Protein AF-A0A0N8NYP1-F1 (afdb_monomer_lite)

Structure (mmCIF, N/CA/C/O backbone):
data_AF-A0A0N8NYP1-F1
#
_entry.id   AF-A0A0N8NYP1-F1
#
loop_
_atom_site.group_PDB
_atom_site.id
_atom_site.type_symbol
_atom_site.label_atom_id
_atom_site.label_alt_id
_atom_site.label_comp_id
_atom_site.label_asym_id
_atom_site.label_entity_id
_atom_site.label_seq_id
_atom_site.pdbx_PDB_ins_code
_atom_site.Cartn_x
_atom_site.Cartn_y
_atom_site.Cartn_z
_atom_site.occupancy
_atom_site.B_iso_or_equiv
_atom_site.auth_seq_id
_atom_site.auth_comp_id
_atom_site.auth_asym_id
_atom_site.auth_atom_id
_atom_site.pdbx_PDB_model_num
ATOM 1 N N . MET A 1 1 ? 12.776 10.655 10.730 1.00 63.72 1 MET A N 1
ATOM 2 C CA . MET A 1 1 ? 13.078 9.914 9.491 1.00 63.72 1 MET A CA 1
ATOM 3 C C . MET A 1 1 ? 11.745 9.732 8.800 1.00 63.72 1 MET A C 1
ATOM 5 O O . MET A 1 1 ? 10.806 9.381 9.501 1.00 63.72 1 MET A O 1
ATOM 9 N N . GLY A 1 2 ? 11.618 10.129 7.534 1.00 89.75 2 GLY A N 1
ATOM 10 C CA . GLY A 1 2 ? 10.332 10.064 6.833 1.00 89.75 2 GLY A CA 1
ATOM 11 C C . GLY A 1 2 ? 10.006 8.634 6.412 1.00 89.75 2 GLY A C 1
ATOM 12 O O . GLY A 1 2 ? 10.911 7.814 6.256 1.00 89.75 2 GLY A O 1
ATOM 13 N N . TRP A 1 3 ? 8.728 8.344 6.183 1.00 93.50 3 TRP A N 1
ATOM 14 C CA . TRP A 1 3 ? 8.261 7.000 5.809 1.00 93.50 3 TRP A CA 1
ATOM 15 C C . TRP A 1 3 ? 8.932 6.438 4.539 1.00 93.50 3 TRP A C 1
ATOM 17 O O . TRP A 1 3 ? 9.150 5.232 4.432 1.00 93.50 3 TRP A O 1
ATOM 27 N N . LYS A 1 4 ? 9.313 7.309 3.589 1.00 95.38 4 LYS A N 1
ATOM 28 C CA . LYS A 1 4 ? 10.042 6.919 2.366 1.00 95.38 4 LYS A CA 1
ATOM 29 C C . LYS A 1 4 ? 11.440 6.392 2.672 1.00 95.38 4 LYS A C 1
ATOM 31 O O . LYS A 1 4 ? 11.877 5.444 2.031 1.00 95.38 4 LYS A O 1
ATOM 36 N N . GLU A 1 5 ? 12.155 7.008 3.613 1.00 94.69 5 GLU A N 1
ATOM 37 C CA . GLU A 1 5 ? 13.477 6.536 4.035 1.00 94.69 5 GLU A CA 1
ATOM 38 C C . GLU A 1 5 ? 13.373 5.190 4.756 1.00 94.69 5 GLU A C 1
ATOM 40 O O . GLU A 1 5 ? 14.130 4.285 4.421 1.00 94.69 5 GLU A O 1
ATOM 45 N N . THR A 1 6 ? 12.382 5.013 5.635 1.00 94.19 6 THR A N 1
ATOM 46 C CA . THR A 1 6 ? 12.134 3.724 6.304 1.00 94.19 6 THR A CA 1
ATOM 47 C C . THR A 1 6 ? 11.890 2.600 5.293 1.00 94.19 6 THR A C 1
ATOM 49 O O . THR A 1 6 ? 12.576 1.583 5.333 1.00 94.19 6 THR A O 1
ATOM 52 N N . LEU A 1 7 ? 11.009 2.808 4.305 1.00 93.88 7 LEU A N 1
ATOM 53 C CA . LEU A 1 7 ? 10.767 1.802 3.262 1.00 93.88 7 LEU A CA 1
ATOM 54 C C . LEU A 1 7 ? 12.003 1.511 2.395 1.00 93.88 7 LEU A C 1
ATOM 56 O O . LEU A 1 7 ? 12.180 0.375 1.962 1.00 93.88 7 LEU A O 1
ATOM 60 N N . LYS A 1 8 ? 12.869 2.501 2.143 1.00 93.88 8 LYS A N 1
ATOM 61 C CA . LYS A 1 8 ? 14.124 2.287 1.397 1.00 93.88 8 LYS A CA 1
ATOM 62 C C . LYS A 1 8 ? 15.122 1.420 2.154 1.00 93.88 8 LYS A C 1
ATOM 64 O O . LYS A 1 8 ? 15.847 0.661 1.516 1.00 93.88 8 LYS A O 1
ATOM 69 N N . GLU A 1 9 ? 15.208 1.585 3.469 1.00 92.62 9 GLU A N 1
ATOM 70 C CA . GLU A 1 9 ? 16.186 0.882 4.302 1.00 92.62 9 GLU A CA 1
ATOM 71 C C . GLU A 1 9 ? 15.701 -0.512 4.702 1.00 92.62 9 GLU A C 1
ATOM 73 O O . GLU A 1 9 ? 16.484 -1.462 4.683 1.00 92.62 9 GLU A O 1
ATOM 78 N N . GLU A 1 10 ? 14.417 -0.638 5.030 1.00 93.06 10 GLU A N 1
ATOM 79 C CA . GLU A 1 10 ? 13.874 -1.837 5.672 1.00 93.06 10 GLU A CA 1
ATOM 80 C C . GLU A 1 10 ? 12.969 -2.660 4.747 1.00 93.06 10 GLU A C 1
ATOM 82 O O . GLU A 1 10 ? 12.765 -3.847 4.993 1.00 93.06 10 GLU A O 1
ATOM 87 N N . GLY A 1 11 ? 12.397 -2.053 3.699 1.00 94.00 11 GLY A N 1
ATOM 88 C CA . GLY A 1 11 ? 11.329 -2.664 2.894 1.00 94.00 11 GLY A CA 1
ATOM 89 C C . GLY A 1 11 ? 10.016 -2.873 3.660 1.00 94.00 11 GLY A C 1
ATOM 90 O O . GLY A 1 11 ? 9.052 -3.398 3.108 1.00 94.00 11 GLY A O 1
ATOM 91 N N . LEU A 1 12 ? 9.969 -2.433 4.918 1.00 96.25 12 LEU A N 1
ATOM 92 C CA . LEU A 1 12 ? 8.844 -2.543 5.830 1.00 96.25 12 LEU A CA 1
ATOM 93 C C . LEU A 1 12 ? 8.458 -1.157 6.342 1.00 96.25 12 LEU A C 1
ATOM 95 O O . LEU A 1 12 ? 9.299 -0.270 6.482 1.00 96.25 12 LEU A O 1
ATOM 99 N N . LEU A 1 13 ? 7.173 -0.968 6.610 1.00 97.12 13 LEU A N 1
ATOM 100 C CA . LEU A 1 13 ? 6.640 0.240 7.220 1.00 97.12 13 LEU A CA 1
ATOM 101 C C . LEU A 1 13 ? 5.516 -0.126 8.179 1.00 97.12 13 LEU A C 1
ATOM 103 O O . LEU A 1 13 ? 4.456 -0.589 7.763 1.00 97.12 13 LEU A O 1
ATOM 107 N N . GLU A 1 14 ? 5.742 0.121 9.462 1.00 96.69 14 GLU A N 1
ATOM 108 C CA . GLU A 1 14 ? 4.698 0.043 10.479 1.00 96.69 14 GLU A CA 1
ATOM 109 C C . GLU A 1 14 ? 3.953 1.382 10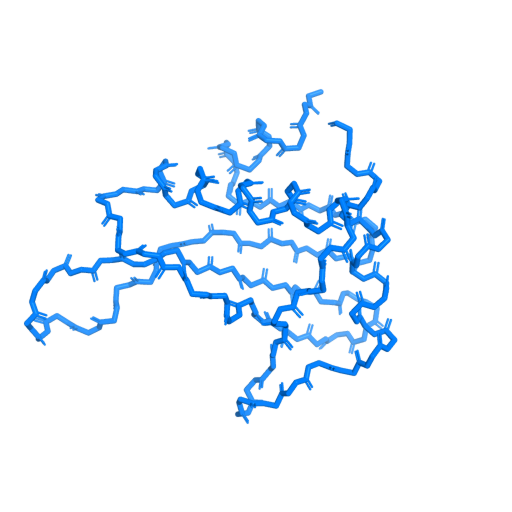.544 1.00 96.69 14 GLU A C 1
ATOM 111 O O . GLU A 1 14 ? 4.564 2.443 10.699 1.00 96.69 14 GLU A O 1
ATOM 116 N N . VAL A 1 15 ? 2.628 1.351 10.405 1.00 96.19 15 VAL A N 1
ATOM 117 C CA . VAL A 1 15 ? 1.776 2.543 10.464 1.00 96.19 15 VAL A CA 1
ATOM 118 C C . VAL A 1 15 ? 0.411 2.208 11.063 1.00 96.19 15 VAL A C 1
ATOM 120 O O . VAL A 1 15 ? -0.372 1.443 10.505 1.00 96.19 15 VAL A O 1
ATOM 123 N N . GLU A 1 16 ? 0.109 2.824 12.208 1.00 95.56 16 GLU A N 1
ATOM 124 C CA . GLU A 1 16 ? -1.088 2.529 13.007 1.00 95.56 16 GLU A CA 1
ATOM 125 C C . GLU A 1 16 ? -1.264 1.009 13.248 1.00 95.56 16 GLU A C 1
ATOM 127 O O . GLU A 1 16 ? -0.376 0.370 13.805 1.00 95.56 16 GLU A O 1
ATOM 132 N N . ASP A 1 17 ? -2.397 0.431 12.836 1.00 96.50 17 ASP A N 1
ATOM 133 C CA . ASP A 1 17 ? -2.721 -0.995 12.982 1.00 96.50 17 ASP A CA 1
ATOM 134 C C . ASP A 1 17 ? -2.193 -1.855 11.809 1.00 96.50 17 ASP A C 1
ATOM 136 O O . ASP A 1 17 ? -2.631 -2.996 11.637 1.00 96.50 17 ASP A O 1
ATOM 140 N N . PHE A 1 18 ? -1.307 -1.315 10.965 1.00 98.12 18 PHE A N 1
ATOM 141 C CA . PHE A 1 18 ? -0.819 -1.985 9.762 1.00 98.12 18 PHE A CA 1
ATOM 142 C C . PHE A 1 18 ? 0.698 -2.139 9.743 1.00 98.12 18 PHE A C 1
ATOM 144 O O . PHE A 1 18 ? 1.441 -1.237 10.126 1.00 98.12 18 PHE A O 1
ATOM 151 N N . VAL A 1 19 ? 1.149 -3.261 9.187 1.00 98.25 19 VAL A N 1
ATOM 152 C CA . VAL A 1 19 ? 2.510 -3.406 8.661 1.00 98.25 19 VAL A CA 1
ATOM 153 C C . VAL A 1 19 ? 2.406 -3.514 7.150 1.00 98.25 19 VAL A C 1
ATOM 155 O O . VAL A 1 19 ? 1.593 -4.275 6.628 1.00 98.25 19 VAL A O 1
ATOM 158 N N . ILE A 1 20 ? 3.205 -2.733 6.444 1.00 98.12 20 ILE A N 1
ATOM 159 C CA . ILE A 1 20 ? 3.274 -2.716 4.989 1.00 98.12 20 ILE A CA 1
ATOM 160 C C . ILE A 1 20 ? 4.633 -3.274 4.603 1.00 98.12 20 ILE A C 1
ATOM 162 O O . ILE A 1 20 ? 5.654 -2.769 5.056 1.00 98.12 20 ILE A O 1
ATOM 166 N N . GLU A 1 21 ? 4.643 -4.286 3.752 1.00 97.88 21 GLU A N 1
ATOM 167 C CA . GLU A 1 21 ? 5.856 -4.857 3.180 1.00 97.88 21 GLU A CA 1
ATOM 168 C C . GLU A 1 21 ? 5.880 -4.585 1.687 1.00 97.88 21 GLU A C 1
ATOM 170 O O . GLU A 1 21 ? 4.914 -4.879 0.980 1.00 97.88 21 GLU A O 1
ATOM 175 N N . VAL A 1 22 ? 6.994 -4.037 1.214 1.00 96.69 22 VAL A N 1
ATOM 176 C CA . VAL A 1 22 ? 7.273 -3.881 -0.208 1.00 96.69 22 VAL A CA 1
ATOM 177 C C . VAL A 1 22 ? 8.348 -4.882 -0.585 1.00 96.69 22 VAL A C 1
ATOM 179 O O . VAL A 1 22 ? 9.434 -4.904 -0.007 1.00 96.69 22 VAL A O 1
ATOM 182 N N . SER A 1 23 ? 8.054 -5.689 -1.590 1.00 93.12 23 SER A N 1
ATOM 183 C CA . SER A 1 23 ? 8.979 -6.653 -2.162 1.00 93.12 23 SER A CA 1
ATOM 184 C C . SER A 1 23 ? 8.891 -6.621 -3.686 1.00 93.12 23 SER A C 1
ATOM 186 O O . SER A 1 23 ? 8.220 -5.776 -4.286 1.00 93.12 23 SER A O 1
ATOM 188 N N . ILE A 1 24 ? 9.646 -7.507 -4.321 1.00 89.81 24 ILE A N 1
ATOM 189 C CA . ILE A 1 24 ? 9.618 -7.699 -5.760 1.00 89.81 24 ILE A CA 1
ATOM 190 C C . ILE A 1 24 ? 9.084 -9.102 -6.004 1.00 89.81 24 ILE A C 1
ATOM 192 O O . ILE A 1 24 ? 9.684 -10.065 -5.521 1.00 89.81 24 ILE A O 1
ATOM 196 N N . ASP A 1 25 ? 8.001 -9.217 -6.764 1.00 79.56 25 ASP A N 1
ATOM 197 C CA . ASP A 1 25 ? 7.553 -10.510 -7.261 1.00 79.56 25 ASP A CA 1
ATOM 198 C C . ASP A 1 25 ? 8.239 -10.801 -8.596 1.00 79.56 25 ASP A C 1
ATOM 200 O O . ASP A 1 25 ? 8.217 -9.997 -9.534 1.00 79.56 25 ASP A O 1
ATOM 204 N N . SER A 1 26 ? 8.871 -11.965 -8.666 1.00 61.59 26 SER A N 1
ATOM 205 C CA . SER A 1 26 ? 9.286 -12.576 -9.917 1.00 61.59 26 SER A CA 1
ATOM 206 C C . SER A 1 26 ? 8.257 -13.654 -10.229 1.00 61.59 26 SER A C 1
ATOM 208 O O . SER A 1 26 ? 8.432 -14.810 -9.823 1.00 61.59 26 SER A O 1
ATOM 210 N N . GLU A 1 27 ? 7.171 -13.299 -10.920 1.00 54.41 27 GLU A N 1
ATOM 211 C CA . GLU A 1 27 ? 6.278 -14.326 -11.445 1.00 54.41 27 GLU A CA 1
ATOM 212 C C . GLU A 1 27 ? 7.120 -15.238 -12.348 1.00 54.41 27 GLU A C 1
ATOM 214 O O . GLU A 1 27 ? 7.612 -14.807 -13.381 1.00 54.41 27 GLU A O 1
ATOM 219 N N . CYS A 1 28 ? 7.342 -16.470 -11.875 1.00 45.69 28 CYS A N 1
ATOM 220 C CA . CYS A 1 28 ? 7.812 -17.680 -12.555 1.00 45.69 28 CYS A CA 1
ATOM 221 C C . CYS A 1 28 ? 8.748 -17.484 -13.784 1.00 45.69 28 CYS A C 1
ATOM 223 O O . CYS A 1 28 ? 8.303 -16.939 -14.786 1.00 45.69 28 CYS A O 1
ATOM 225 N N . PRO A 1 29 ? 9.977 -18.053 -13.812 1.00 45.56 29 PRO A N 1
ATOM 226 C CA . PRO A 1 29 ? 11.068 -17.785 -14.785 1.00 45.56 29 PRO A CA 1
ATOM 227 C C . PRO A 1 29 ? 10.824 -18.188 -16.263 1.00 45.56 29 PRO A C 1
ATOM 229 O O . PRO A 1 29 ? 11.749 -18.508 -17.010 1.00 45.56 29 PRO A O 1
ATOM 232 N N . CYS A 1 30 ? 9.583 -18.204 -16.727 1.00 51.91 30 CYS A N 1
ATOM 233 C CA . CYS A 1 30 ? 9.174 -18.645 -18.044 1.00 51.91 30 CYS A CA 1
ATOM 234 C C . CYS A 1 30 ? 8.620 -17.458 -18.840 1.00 51.91 30 CYS A C 1
ATOM 236 O O . CYS A 1 30 ? 7.412 -17.244 -18.868 1.00 51.91 30 CYS A O 1
ATOM 238 N N . LYS A 1 31 ? 9.539 -16.814 -19.574 1.00 47.78 31 LYS A N 1
ATOM 239 C CA . LYS A 1 31 ? 9.378 -15.705 -20.533 1.00 47.78 31 LYS A CA 1
ATOM 240 C C . LYS A 1 31 ? 9.364 -14.317 -19.890 1.00 47.78 31 LYS A C 1
ATOM 242 O O . LYS A 1 31 ? 8.341 -13.855 -19.420 1.00 47.78 31 LYS A O 1
ATOM 247 N N . ASP A 1 32 ? 10.524 -13.669 -19.983 1.00 57.22 32 ASP A N 1
ATOM 248 C CA . ASP A 1 32 ? 10.740 -12.213 -20.004 1.00 57.22 32 ASP A CA 1
ATOM 249 C C . ASP A 1 32 ? 11.431 -11.570 -18.789 1.00 57.22 32 ASP A C 1
ATOM 251 O O . ASP A 1 32 ? 11.640 -10.363 -18.828 1.00 57.22 32 ASP A O 1
ATOM 255 N N . ASP A 1 33 ? 11.883 -12.332 -17.779 1.00 67.06 33 ASP A N 1
ATOM 256 C CA . ASP A 1 33 ? 12.653 -11.820 -16.614 1.00 67.06 33 ASP A CA 1
ATOM 257 C C . ASP A 1 33 ? 12.027 -10.565 -15.960 1.00 67.06 33 ASP A C 1
ATOM 259 O O . ASP A 1 33 ? 12.708 -9.768 -15.312 1.00 67.06 33 ASP A O 1
ATOM 263 N N . GLN A 1 34 ? 10.721 -10.363 -16.158 1.00 77.62 34 GLN A N 1
ATOM 264 C CA . GLN A 1 34 ? 10.020 -9.185 -15.683 1.00 77.62 34 GLN A CA 1
ATOM 265 C C . GLN A 1 34 ? 9.718 -9.364 -14.211 1.00 77.62 34 GLN A C 1
ATOM 267 O O . GLN A 1 34 ? 9.163 -10.376 -13.785 1.00 77.62 34 GLN A O 1
ATOM 272 N N . ILE A 1 35 ? 10.081 -8.349 -13.446 1.00 87.38 35 ILE A N 1
ATOM 273 C CA . ILE A 1 35 ? 9.788 -8.282 -12.031 1.00 87.38 35 ILE A CA 1
ATOM 274 C C . ILE A 1 35 ? 8.824 -7.134 -11.773 1.00 87.38 35 ILE A C 1
ATOM 276 O O . ILE A 1 35 ? 8.883 -6.099 -12.442 1.00 87.38 35 ILE A O 1
ATOM 280 N N . TYR A 1 36 ? 7.937 -7.320 -10.805 1.00 92.12 36 TYR A N 1
ATOM 281 C CA . TYR A 1 36 ? 6.899 -6.353 -10.473 1.00 92.12 36 TYR A CA 1
ATOM 282 C C . TYR A 1 36 ? 6.992 -5.963 -8.996 1.00 92.12 36 TYR A C 1
ATOM 284 O O . TYR A 1 36 ? 7.386 -6.785 -8.165 1.00 92.12 36 TYR A O 1
ATOM 292 N N . PRO A 1 37 ? 6.627 -4.722 -8.639 1.00 94.75 37 PRO A N 1
ATOM 293 C CA . PRO A 1 37 ? 6.384 -4.357 -7.252 1.00 94.75 37 PRO A CA 1
ATOM 294 C C . PRO A 1 37 ? 5.301 -5.256 -6.651 1.00 94.75 37 PRO A C 1
ATOM 296 O O . PRO A 1 37 ? 4.241 -5.447 -7.246 1.00 94.75 37 PRO A O 1
ATOM 299 N N . ALA A 1 38 ? 5.549 -5.761 -5.450 1.00 94.69 38 ALA A N 1
ATOM 300 C CA . ALA A 1 38 ? 4.554 -6.445 -4.642 1.00 94.69 38 ALA A CA 1
ATOM 301 C C . ALA A 1 38 ? 4.407 -5.712 -3.312 1.00 94.69 38 ALA A C 1
ATOM 303 O O . ALA A 1 38 ? 5.399 -5.379 -2.665 1.00 94.69 38 ALA A O 1
ATOM 304 N N . VAL A 1 39 ? 3.163 -5.450 -2.908 1.00 97.38 39 VAL A N 1
ATOM 305 C CA . VAL A 1 39 ? 2.867 -4.795 -1.631 1.00 97.38 39 VAL A CA 1
ATOM 306 C C . VAL A 1 39 ? 1.923 -5.667 -0.829 1.00 97.38 39 VAL A C 1
ATOM 308 O O . VAL A 1 39 ? 0.765 -5.841 -1.217 1.00 97.38 39 VAL A O 1
ATOM 311 N N . LEU A 1 40 ? 2.412 -6.186 0.294 1.00 97.50 40 LEU A N 1
ATOM 312 C CA . LEU A 1 40 ? 1.602 -6.873 1.293 1.00 97.50 40 LEU A CA 1
ATOM 313 C C . LEU A 1 40 ? 1.233 -5.902 2.409 1.00 97.50 40 LEU A C 1
ATOM 315 O O . LEU A 1 40 ? 2.027 -5.053 2.812 1.00 97.50 40 LEU A O 1
ATOM 319 N N . VAL A 1 41 ? 0.011 -6.035 2.911 1.00 98.19 41 VAL A N 1
ATOM 320 C CA . VAL A 1 41 ? -0.504 -5.237 4.020 1.00 98.19 41 VAL A CA 1
ATOM 321 C C . VAL A 1 41 ? -1.062 -6.176 5.077 1.00 98.19 41 VAL A C 1
ATOM 323 O O . VAL A 1 41 ? -2.082 -6.837 4.875 1.00 98.19 41 VAL A O 1
ATOM 326 N N . TYR A 1 42 ? -0.385 -6.222 6.214 1.00 98.19 42 TYR A N 1
ATOM 327 C CA . TYR A 1 42 ? -0.764 -6.998 7.383 1.00 98.19 42 TYR A CA 1
ATOM 328 C C . TYR A 1 42 ? -1.656 -6.132 8.280 1.00 98.19 42 TYR A C 1
ATOM 330 O O . TYR A 1 42 ? -1.197 -5.130 8.825 1.00 98.19 42 TYR A O 1
ATOM 338 N N . ASP A 1 43 ? -2.931 -6.496 8.422 1.00 98.00 43 ASP A N 1
ATOM 339 C CA . ASP A 1 43 ? -3.887 -5.840 9.323 1.00 98.00 43 ASP A CA 1
ATOM 340 C C . ASP A 1 43 ? -3.785 -6.474 10.710 1.00 98.00 43 ASP A C 1
ATOM 342 O O . ASP A 1 43 ? -4.412 -7.500 10.988 1.00 98.00 43 ASP A O 1
ATOM 346 N N . LEU A 1 44 ? -2.987 -5.861 11.586 1.00 97.31 44 LEU A N 1
ATOM 347 C CA . LEU A 1 44 ? -2.688 -6.383 12.922 1.00 97.31 44 LEU A CA 1
ATOM 348 C C . LEU A 1 44 ? -3.938 -6.482 13.800 1.00 97.31 44 LEU A C 1
ATOM 350 O O . LEU A 1 44 ? -4.008 -7.321 14.694 1.00 97.31 44 LEU A O 1
ATOM 354 N N . LYS A 1 45 ? -4.940 -5.638 13.540 1.00 96.25 45 LYS A N 1
ATOM 355 C CA . LYS A 1 45 ? -6.187 -5.615 14.306 1.00 96.25 45 LYS A CA 1
ATOM 356 C C . LYS A 1 45 ? -7.068 -6.830 14.031 1.00 96.25 45 LYS A C 1
ATOM 358 O O . LYS A 1 45 ? -7.708 -7.333 14.951 1.00 96.25 45 LYS A O 1
ATOM 363 N N . ASN A 1 46 ? -7.152 -7.244 12.769 1.00 95.81 46 ASN A N 1
ATOM 364 C CA . ASN A 1 46 ? -8.015 -8.347 12.342 1.00 95.81 46 ASN A CA 1
ATOM 365 C C . ASN A 1 46 ? -7.244 -9.649 12.089 1.00 95.81 46 ASN A C 1
ATOM 367 O O . ASN A 1 46 ? -7.874 -10.648 11.760 1.00 95.81 46 ASN A O 1
ATOM 371 N N . GLU A 1 47 ? -5.914 -9.630 12.226 1.00 95.94 47 GLU A N 1
ATOM 372 C CA . GLU A 1 47 ? -5.022 -10.761 11.939 1.00 95.94 47 GLU A CA 1
ATOM 373 C C . GLU A 1 47 ? -5.189 -11.293 10.500 1.00 95.94 47 GLU A C 1
ATOM 375 O O . GLU A 1 47 ? -5.134 -12.494 10.238 1.00 95.94 47 GLU A O 1
ATOM 380 N N . GLU A 1 48 ? -5.399 -10.382 9.546 1.00 96.44 48 GLU A N 1
ATOM 381 C CA . GLU A 1 48 ? -5.626 -10.691 8.129 1.00 96.44 48 GLU A CA 1
ATOM 382 C C . GLU A 1 48 ? -4.519 -10.094 7.253 1.00 96.44 48 GLU A C 1
ATOM 384 O O . GLU A 1 48 ? -3.920 -9.068 7.582 1.00 96.44 48 GLU A O 1
ATOM 389 N N . VAL A 1 49 ? -4.269 -10.728 6.104 1.00 97.38 49 VAL A N 1
ATOM 390 C CA . VAL A 1 49 ? -3.262 -10.281 5.134 1.00 97.38 49 VAL A CA 1
ATOM 391 C C . VAL A 1 49 ? -3.938 -9.885 3.831 1.00 97.38 49 VAL A C 1
ATOM 393 O O . VAL A 1 49 ? -4.708 -10.651 3.239 1.00 97.38 49 VAL A O 1
ATOM 396 N N . TYR A 1 50 ? -3.603 -8.688 3.373 1.00 98.00 50 TYR A N 1
ATOM 397 C CA . TYR A 1 50 ? -4.042 -8.112 2.116 1.00 98.00 50 TYR A CA 1
ATOM 398 C C . TYR A 1 50 ? -2.842 -7.836 1.211 1.00 98.00 50 TYR A C 1
ATOM 400 O O . TYR A 1 50 ? -1.690 -7.888 1.635 1.00 98.00 50 TYR A O 1
ATOM 408 N N . TYR A 1 51 ? -3.121 -7.523 -0.045 1.00 97.12 51 TYR A N 1
ATOM 409 C CA . TYR A 1 51 ? -2.148 -7.033 -1.005 1.00 97.12 51 TYR A CA 1
ATOM 410 C C . TYR A 1 51 ? -2.754 -5.900 -1.836 1.00 97.12 51 TYR A C 1
ATOM 412 O O . TYR A 1 51 ? -3.981 -5.816 -1.977 1.00 97.12 51 TYR A O 1
ATOM 420 N N . LEU A 1 52 ? -1.904 -5.024 -2.369 1.00 97.12 52 LEU A N 1
ATOM 421 C CA . LEU A 1 52 ? -2.325 -3.996 -3.321 1.00 97.12 52 LEU A CA 1
ATOM 422 C C . LEU A 1 52 ? -2.276 -4.568 -4.738 1.00 97.12 52 LEU A C 1
ATOM 424 O O . LEU A 1 52 ? -1.222 -4.982 -5.208 1.00 97.12 52 LEU A O 1
ATOM 428 N N . ASP A 1 53 ? -3.425 -4.592 -5.406 1.00 95.75 53 ASP A N 1
ATOM 429 C CA . ASP A 1 53 ? -3.602 -5.073 -6.782 1.00 95.75 53 ASP A CA 1
ATOM 430 C C . ASP A 1 53 ? -3.644 -3.894 -7.763 1.00 95.75 53 ASP A C 1
ATOM 432 O O . ASP A 1 53 ? -4.510 -3.819 -8.638 1.00 95.75 53 ASP A O 1
ATOM 436 N N . GLU A 1 54 ? -2.763 -2.917 -7.543 1.00 96.62 54 GLU A N 1
ATOM 437 C CA . GLU A 1 54 ? -2.635 -1.763 -8.425 1.00 96.62 54 GLU A CA 1
ATOM 438 C C . GLU A 1 54 ? -1.995 -2.164 -9.757 1.00 96.62 54 GLU A C 1
ATOM 440 O O . GLU A 1 54 ? -1.247 -3.144 -9.809 1.00 96.62 54 GLU A O 1
ATOM 445 N N . PRO A 1 55 ? -2.254 -1.419 -10.847 1.00 94.88 55 PRO A N 1
ATOM 446 C CA . PRO A 1 55 ? -1.611 -1.658 -12.133 1.00 94.88 55 PRO A CA 1
ATOM 447 C C . PRO A 1 55 ? -0.146 -1.197 -12.084 1.00 94.88 55 PRO A C 1
ATOM 449 O O . PRO A 1 55 ? 0.210 -0.162 -12.644 1.00 94.88 55 PRO A O 1
ATOM 452 N N . PHE A 1 56 ? 0.690 -1.938 -11.358 1.00 93.69 56 PHE A N 1
ATOM 453 C CA . PHE A 1 56 ? 2.128 -1.727 -11.325 1.00 93.69 56 PHE A CA 1
ATOM 454 C C . PHE A 1 56 ? 2.756 -2.107 -12.666 1.00 93.69 56 PHE A C 1
ATOM 456 O O . PHE A 1 56 ? 2.423 -3.133 -13.262 1.00 93.69 56 PHE A O 1
ATOM 463 N N . GLU A 1 57 ? 3.703 -1.291 -13.112 1.00 93.94 57 GLU A N 1
ATOM 464 C CA . GLU A 1 57 ? 4.487 -1.559 -14.313 1.00 93.94 57 G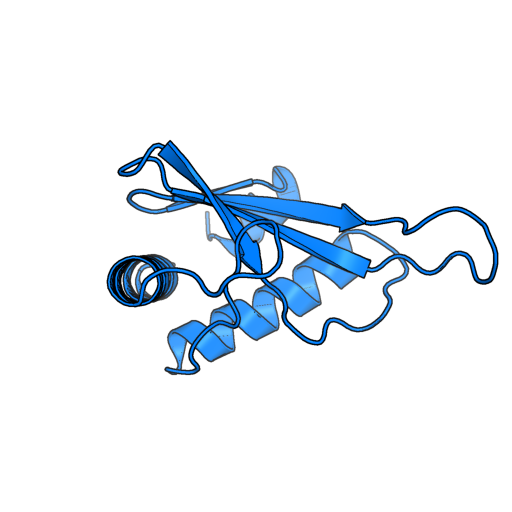LU A CA 1
ATOM 465 C C . GLU A 1 57 ? 5.718 -2.417 -13.970 1.00 93.94 57 GLU A C 1
ATOM 467 O O . GLU A 1 57 ? 6.213 -2.344 -12.836 1.00 93.94 57 GLU A O 1
ATOM 472 N N . PRO A 1 58 ? 6.261 -3.191 -14.929 1.00 92.19 58 PRO A N 1
ATOM 473 C CA . PRO A 1 58 ? 7.507 -3.923 -14.731 1.00 92.19 58 PRO A CA 1
ATOM 474 C C . PRO A 1 58 ? 8.649 -2.993 -14.305 1.00 92.19 58 PRO A C 1
ATOM 476 O O . PRO A 1 58 ? 8.794 -1.884 -14.825 1.00 92.19 58 PRO A O 1
ATOM 479 N N . VAL A 1 59 ? 9.498 -3.466 -13.397 1.00 91.12 59 VAL A N 1
ATOM 480 C CA . VAL A 1 59 ? 10.675 -2.744 -12.890 1.00 91.12 59 VAL A CA 1
ATOM 481 C C . VAL A 1 59 ? 11.952 -3.542 -13.121 1.00 91.12 59 VAL A C 1
ATOM 483 O O . VAL A 1 59 ? 11.912 -4.717 -13.470 1.00 91.12 59 VAL A O 1
ATOM 486 N N . SER A 1 60 ? 13.110 -2.908 -12.939 1.00 89.25 60 SER A N 1
ATOM 487 C CA . SER A 1 60 ? 14.421 -3.567 -13.066 1.00 89.25 60 SER A CA 1
ATOM 488 C C . SER A 1 60 ? 15.088 -3.849 -11.719 1.00 8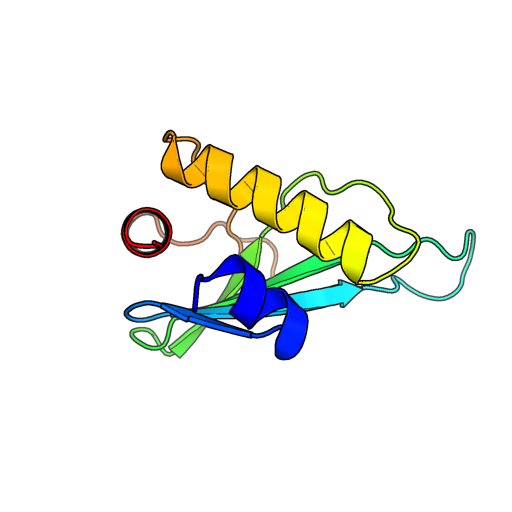9.25 60 SER A C 1
ATOM 490 O O . SER A 1 60 ? 16.085 -4.568 -11.658 1.00 89.25 60 SER A O 1
ATOM 492 N N . ASN A 1 61 ? 14.599 -3.248 -10.631 1.00 90.25 61 ASN A N 1
ATOM 493 C CA . ASN A 1 61 ? 15.184 -3.361 -9.295 1.00 90.25 61 ASN A CA 1
ATOM 494 C C . ASN A 1 61 ? 14.212 -2.884 -8.199 1.00 90.25 61 ASN A C 1
ATOM 496 O O . ASN A 1 61 ? 13.171 -2.292 -8.474 1.00 90.25 61 ASN A O 1
ATOM 500 N N . PHE A 1 62 ? 14.596 -3.099 -6.937 1.00 91.50 62 PHE A N 1
ATOM 501 C CA . PHE A 1 62 ? 13.792 -2.724 -5.768 1.00 91.50 62 PHE A CA 1
ATOM 502 C C . PHE A 1 62 ? 13.544 -1.219 -5.652 1.00 91.50 62 PHE A C 1
ATOM 504 O O . PHE A 1 62 ? 12.494 -0.790 -5.190 1.00 91.50 62 PHE A O 1
ATOM 511 N N . ARG A 1 63 ? 14.508 -0.398 -6.078 1.00 93.62 63 ARG A N 1
ATOM 512 C CA . ARG A 1 63 ? 14.389 1.057 -5.981 1.00 93.62 63 ARG A CA 1
ATOM 513 C C . ARG A 1 63 ? 13.283 1.583 -6.893 1.00 93.62 63 ARG A C 1
ATOM 515 O O . ARG A 1 63 ? 12.474 2.382 -6.445 1.00 93.62 63 ARG A O 1
ATOM 522 N N . GLU A 1 64 ? 13.222 1.099 -8.129 1.00 94.56 64 GLU A N 1
ATOM 523 C CA . GLU A 1 64 ? 12.125 1.415 -9.052 1.00 94.56 64 GLU A CA 1
ATOM 524 C C . GLU A 1 64 ? 10.776 0.904 -8.5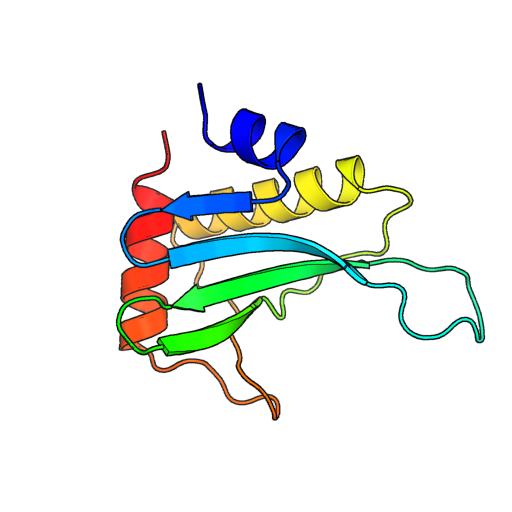27 1.00 94.56 64 GLU A C 1
ATOM 526 O O . GLU A 1 64 ? 9.759 1.574 -8.700 1.00 94.56 64 GLU A O 1
ATOM 531 N N . ALA A 1 65 ? 10.765 -0.243 -7.834 1.00 94.75 65 ALA A N 1
ATOM 532 C CA . ALA A 1 65 ? 9.556 -0.740 -7.182 1.00 94.75 65 ALA A CA 1
ATOM 533 C C . ALA A 1 65 ? 9.056 0.222 -6.097 1.00 94.75 65 ALA A C 1
ATOM 535 O O . ALA A 1 65 ? 7.879 0.584 -6.080 1.00 94.75 65 ALA A O 1
ATOM 536 N N . LEU A 1 66 ? 9.959 0.686 -5.231 1.00 96.19 66 LEU A N 1
ATOM 537 C CA . LEU A 1 66 ? 9.649 1.675 -4.202 1.00 96.19 66 LEU A CA 1
ATOM 538 C C . LEU A 1 66 ? 9.138 2.987 -4.797 1.00 96.19 66 LEU A C 1
ATOM 540 O O . LEU A 1 66 ? 8.171 3.533 -4.277 1.00 96.19 66 LEU A O 1
ATOM 544 N N . ASP A 1 67 ? 9.741 3.472 -5.884 1.00 96.69 67 ASP A N 1
ATOM 545 C CA . ASP A 1 67 ? 9.307 4.711 -6.533 1.00 96.69 67 ASP A CA 1
AT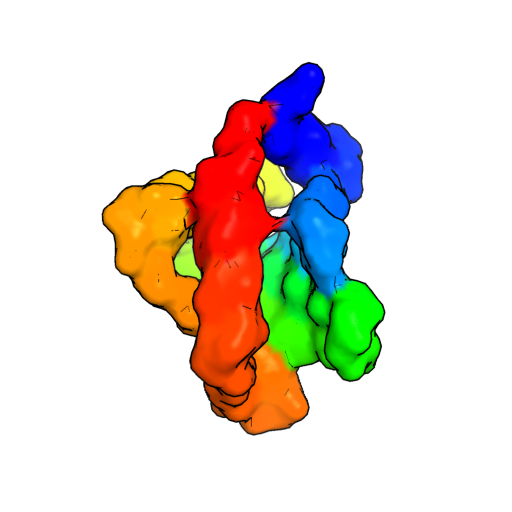OM 546 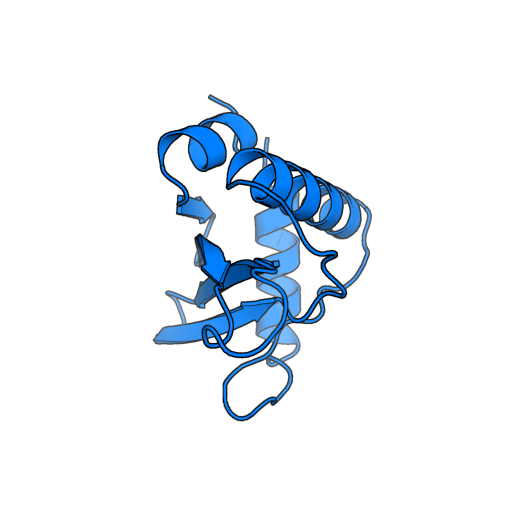C C . ASP A 1 67 ? 7.838 4.606 -7.000 1.00 96.69 67 ASP A C 1
ATOM 548 O O . ASP A 1 67 ? 7.040 5.495 -6.694 1.00 96.69 67 ASP A O 1
ATOM 552 N N . GLN A 1 68 ? 7.434 3.484 -7.615 1.00 97.44 68 GLN A N 1
ATOM 553 C CA . GLN A 1 68 ? 6.024 3.250 -7.970 1.00 97.44 68 GLN A CA 1
ATOM 554 C C . GLN A 1 68 ? 5.106 3.151 -6.742 1.00 97.44 68 GLN A C 1
ATOM 556 O O . GLN A 1 68 ? 4.015 3.726 -6.732 1.00 97.44 68 GLN A O 1
ATOM 561 N N . VAL A 1 69 ? 5.524 2.446 -5.686 1.00 97.25 69 VAL A N 1
ATOM 562 C CA . VAL A 1 69 ? 4.735 2.345 -4.444 1.00 97.25 69 VAL A CA 1
ATOM 563 C C . VAL A 1 69 ? 4.557 3.719 -3.797 1.00 97.25 69 VAL A C 1
ATOM 565 O O . VAL A 1 69 ? 3.467 4.047 -3.324 1.00 97.25 69 VAL A O 1
ATOM 568 N N . PHE A 1 70 ? 5.591 4.562 -3.825 1.00 97.56 70 PHE A N 1
ATOM 569 C CA . PHE A 1 70 ? 5.508 5.923 -3.311 1.00 97.56 70 PHE A CA 1
ATOM 570 C C . PHE A 1 70 ? 4.498 6.756 -4.093 1.00 97.56 70 PHE A C 1
ATOM 572 O O . PHE A 1 70 ? 3.711 7.469 -3.474 1.00 97.56 70 PHE A O 1
ATOM 579 N N . GLU A 1 71 ? 4.474 6.650 -5.422 1.00 97.75 71 GLU A N 1
ATOM 580 C CA . GLU A 1 71 ? 3.476 7.338 -6.246 1.00 97.75 71 GLU A CA 1
ATOM 581 C C . GLU A 1 71 ? 2.046 6.934 -5.875 1.00 97.75 71 GLU A C 1
ATOM 583 O O . GLU A 1 71 ? 1.187 7.805 -5.709 1.00 97.75 71 GLU A O 1
ATOM 588 N N . TRP A 1 72 ? 1.790 5.639 -5.679 1.00 98.06 72 TRP A N 1
ATOM 589 C CA . TRP A 1 72 ? 0.483 5.157 -5.231 1.00 98.06 72 TRP A CA 1
ATOM 590 C C . TRP A 1 72 ? 0.113 5.675 -3.845 1.00 98.06 72 TRP A C 1
ATOM 592 O O . TRP A 1 72 ? -1.009 6.138 -3.638 1.00 98.06 72 TRP A O 1
ATOM 602 N N . PHE A 1 73 ? 1.057 5.693 -2.906 1.00 97.69 73 PHE A N 1
ATOM 603 C CA . PHE A 1 73 ? 0.791 6.200 -1.560 1.00 97.69 73 PHE A CA 1
ATOM 604 C C . PHE A 1 73 ? 0.469 7.696 -1.584 1.00 97.69 73 PHE A C 1
ATOM 606 O O . PHE A 1 73 ? -0.464 8.126 -0.907 1.00 97.69 73 PHE A O 1
ATOM 613 N N . GLU A 1 74 ? 1.145 8.492 -2.416 1.00 97.62 74 GLU A N 1
ATOM 614 C CA . GLU A 1 74 ? 0.788 9.904 -2.605 1.00 97.62 74 GLU A CA 1
ATOM 615 C C . GLU A 1 74 ? -0.615 10.067 -3.218 1.00 97.62 74 GLU A C 1
ATOM 617 O O . GLU A 1 74 ? -1.377 10.944 -2.802 1.00 97.62 74 GLU A O 1
ATOM 622 N N . ARG A 1 75 ? -1.019 9.209 -4.163 1.00 97.81 75 ARG A N 1
ATOM 623 C CA . ARG A 1 75 ? -2.395 9.205 -4.699 1.00 97.81 75 ARG A CA 1
ATOM 624 C C . ARG A 1 75 ? -3.428 8.902 -3.612 1.00 97.81 75 ARG A C 1
ATOM 626 O O . ARG A 1 75 ? -4.432 9.612 -3.502 1.00 97.81 75 ARG A O 1
ATOM 633 N N . TYR A 1 76 ? -3.153 7.930 -2.744 1.00 97.56 76 TYR A N 1
ATOM 634 C CA . TYR A 1 76 ? -4.013 7.602 -1.602 1.00 97.56 76 TYR A CA 1
ATOM 635 C C . TYR A 1 76 ? -4.125 8.757 -0.603 1.00 97.56 76 TYR A C 1
ATOM 637 O O . TYR A 1 76 ? -5.225 9.085 -0.138 1.00 97.56 76 TYR A O 1
ATOM 645 N N . LYS A 1 77 ? -3.008 9.442 -0.317 1.00 95.38 77 LYS A N 1
ATOM 646 C CA . LYS A 1 77 ? -3.000 10.661 0.509 1.00 95.38 77 LYS A CA 1
ATOM 647 C C . LYS A 1 77 ? -3.906 11.745 -0.086 1.00 95.38 77 LYS A C 1
ATOM 649 O O . LYS A 1 77 ? -4.624 12.412 0.660 1.00 95.38 77 LYS A O 1
ATOM 654 N N . ASN A 1 78 ? -3.961 11.841 -1.415 1.00 95.44 78 ASN A N 1
ATOM 655 C CA . ASN A 1 78 ? -4.821 12.766 -2.161 1.00 95.44 78 ASN A CA 1
ATOM 656 C C . ASN A 1 78 ? -6.275 12.286 -2.361 1.00 95.44 78 ASN A C 1
ATOM 658 O O . ASN A 1 78 ? -7.083 13.013 -2.939 1.00 95.44 78 ASN A O 1
ATOM 662 N N . GLY A 1 79 ? -6.644 11.115 -1.833 1.00 91.81 79 GLY A N 1
ATOM 663 C CA . GLY A 1 79 ? -8.028 10.634 -1.786 1.00 91.81 79 GLY A CA 1
ATOM 664 C C . GLY A 1 79 ? -8.390 9.548 -2.798 1.00 91.81 79 GLY A C 1
ATOM 665 O O . GLY A 1 79 ? -9.553 9.143 -2.829 1.00 91.81 79 GLY A O 1
ATOM 666 N N . GLU A 1 80 ? -7.435 9.054 -3.587 1.00 97.19 80 GLU A N 1
ATOM 667 C CA . GLU A 1 80 ? -7.648 7.867 -4.419 1.00 97.19 80 GLU A CA 1
ATOM 668 C C . GLU A 1 80 ? -7.834 6.624 -3.536 1.00 97.19 80 GLU A C 1
ATOM 670 O O . GLU A 1 80 ? -7.166 6.477 -2.512 1.00 97.19 80 GLU A O 1
ATOM 675 N N . LYS A 1 81 ? -8.777 5.745 -3.891 1.00 96.12 81 LYS A N 1
ATOM 676 C CA . LYS A 1 81 ? -9.036 4.520 -3.123 1.00 96.12 81 LYS A CA 1
ATOM 677 C C . LYS A 1 81 ? -8.111 3.392 -3.599 1.00 96.12 81 LYS A C 1
ATOM 679 O O . LYS A 1 81 ? -8.056 3.173 -4.805 1.00 96.12 81 LYS A O 1
ATOM 684 N N . PRO A 1 82 ? -7.468 2.644 -2.687 1.00 97.25 82 PRO A N 1
ATOM 685 C CA . PRO A 1 82 ? -6.582 1.549 -3.053 1.00 97.25 82 PRO A CA 1
ATOM 686 C C . PRO A 1 82 ? -7.360 0.338 -3.576 1.00 97.25 82 PRO A C 1
ATOM 688 O O . PRO A 1 82 ? -8.419 -0.021 -3.047 1.00 97.25 82 PRO A O 1
ATOM 691 N N . LEU A 1 83 ? -6.780 -0.363 -4.545 1.00 97.00 83 LEU A N 1
ATOM 692 C CA . LEU A 1 83 ? -7.211 -1.683 -5.002 1.00 97.00 83 LEU A CA 1
ATOM 693 C C . LEU A 1 83 ? -6.700 -2.778 -4.056 1.00 97.00 83 LEU A C 1
ATOM 695 O O . LEU A 1 83 ? -5.934 -3.659 -4.434 1.00 97.00 83 LEU A O 1
ATOM 699 N N . MET A 1 84 ? -7.140 -2.737 -2.799 1.00 97.19 84 MET A N 1
ATOM 700 C CA . MET A 1 84 ? -6.719 -3.695 -1.776 1.00 97.19 84 MET A CA 1
ATOM 701 C C . MET A 1 84 ? -7.535 -4.996 -1.838 1.00 97.19 84 MET A C 1
ATOM 703 O O . MET A 1 84 ? -8.773 -4.983 -1.817 1.00 97.19 84 MET A O 1
ATOM 707 N N . LYS A 1 85 ? -6.848 -6.142 -1.891 1.00 97.06 85 LYS A N 1
ATOM 708 C CA . LYS A 1 85 ? -7.455 -7.476 -2.025 1.00 97.06 85 LYS A CA 1
ATOM 709 C C . LYS A 1 85 ? -6.847 -8.485 -1.056 1.00 97.06 85 LYS A C 1
ATOM 711 O O . LYS A 1 85 ? -5.768 -8.283 -0.523 1.00 97.06 85 LYS A O 1
ATOM 716 N N . ARG A 1 86 ? -7.543 -9.601 -0.845 1.00 93.88 86 ARG A N 1
ATOM 717 C CA . ARG A 1 86 ? -7.046 -10.799 -0.154 1.00 93.88 86 ARG A CA 1
ATOM 718 C C . ARG A 1 86 ? -7.292 -12.048 -0.986 1.00 93.88 86 ARG A C 1
ATOM 720 O O . ARG A 1 86 ? -8.211 -12.093 -1.809 1.00 93.88 86 ARG A O 1
ATOM 727 N N . SER A 1 87 ? -6.493 -13.084 -0.764 1.00 83.75 87 SER A N 1
ATOM 728 C CA . SER A 1 87 ? -6.637 -14.348 -1.488 1.00 83.75 87 SER A CA 1
ATOM 729 C C . SER A 1 87 ? -7.914 -15.113 -1.075 1.00 83.75 87 SER A C 1
ATOM 731 O O . SER A 1 87 ? -8.230 -15.163 0.114 1.00 83.75 87 SER A O 1
ATOM 733 N N . PRO A 1 88 ? -8.668 -15.728 -2.013 1.00 84.06 88 PRO A N 1
ATOM 734 C CA . PRO A 1 88 ? -8.512 -15.652 -3.467 1.00 84.06 88 PRO A CA 1
ATOM 735 C C . PRO A 1 88 ? -9.226 -14.417 -4.055 1.00 84.06 88 PRO A C 1
ATOM 737 O O . PRO A 1 88 ? -10.452 -14.404 -4.156 1.00 84.06 88 PRO A O 1
ATOM 740 N N . LYS A 1 89 ? -8.447 -13.401 -4.464 1.00 86.31 89 LYS A N 1
ATOM 741 C CA . LYS A 1 89 ? -8.837 -12.182 -5.214 1.00 86.31 89 LYS A CA 1
ATOM 742 C C . LYS A 1 89 ? -10.136 -11.483 -4.768 1.00 86.31 89 LYS A C 1
ATOM 744 O O . LYS A 1 89 ? -10.850 -10.913 -5.594 1.00 86.31 89 LYS A O 1
ATOM 749 N N . LYS A 1 90 ? -10.460 -11.508 -3.476 1.00 93.69 90 LYS A N 1
ATOM 750 C CA . LYS A 1 90 ? -11.606 -10.780 -2.912 1.00 93.69 90 LYS A CA 1
ATOM 751 C C . LYS A 1 90 ? -11.161 -9.387 -2.500 1.00 93.69 90 LYS A C 1
ATOM 753 O O . LYS A 1 90 ? -10.121 -9.264 -1.863 1.00 93.69 90 LYS A O 1
ATOM 758 N N . SER A 1 91 ? -11.956 -8.365 -2.804 1.00 96.25 91 SER A N 1
ATOM 759 C CA . SER A 1 91 ? -11.722 -7.024 -2.262 1.00 96.25 91 SER A CA 1
ATOM 760 C C . SER A 1 91 ? -11.684 -7.056 -0.736 1.00 96.25 91 SER A C 1
ATOM 762 O O . SER A 1 91 ? -12.424 -7.824 -0.105 1.00 96.25 91 SER A O 1
ATOM 764 N N . ALA A 1 92 ? -10.814 -6.234 -0.155 1.00 96.62 92 ALA A N 1
ATOM 765 C CA . ALA A 1 92 ? -10.818 -5.993 1.277 1.00 96.62 92 ALA A CA 1
ATOM 766 C C . ALA A 1 92 ? -12.171 -5.392 1.716 1.00 96.62 92 ALA A C 1
ATOM 768 O O . ALA A 1 92 ? -12.818 -4.697 0.926 1.00 96.62 92 ALA A O 1
ATOM 769 N N . PRO A 1 93 ? -12.631 -5.670 2.949 1.00 96.75 93 PRO A N 1
ATOM 770 C CA . PRO A 1 93 ? -13.779 -4.978 3.529 1.00 96.75 93 PRO A CA 1
ATOM 771 C C . PRO A 1 93 ? -13.599 -3.451 3.505 1.00 96.75 93 PRO A C 1
ATOM 773 O O . PRO A 1 93 ? -12.490 -2.956 3.704 1.00 96.75 93 PRO A O 1
ATOM 776 N N . GLU A 1 94 ? -14.681 -2.695 3.291 1.00 96.88 94 GLU A N 1
ATOM 777 C CA . GLU A 1 94 ? -14.608 -1.226 3.181 1.00 96.88 94 GLU A CA 1
ATOM 778 C C . GLU A 1 94 ? -14.032 -0.580 4.452 1.00 96.88 94 GLU A C 1
ATOM 780 O O . GLU A 1 94 ? -13.238 0.349 4.361 1.00 96.88 94 GLU A O 1
ATOM 785 N N . ASP A 1 95 ? -14.347 -1.113 5.637 1.00 97.19 95 ASP A N 1
ATOM 786 C CA . ASP A 1 95 ? -13.816 -0.608 6.908 1.00 97.19 95 ASP A CA 1
ATOM 787 C C . ASP A 1 95 ? -12.292 -0.790 7.031 1.00 97.19 95 ASP A C 1
ATOM 789 O O . ASP A 1 95 ? -11.611 0.023 7.660 1.00 97.19 95 ASP A O 1
ATOM 793 N N . VAL A 1 96 ? -11.734 -1.835 6.412 1.00 97.62 96 VAL A N 1
ATOM 794 C CA . VAL A 1 96 ? -10.283 -2.055 6.334 1.00 97.62 96 VAL A CA 1
ATOM 795 C C . VAL A 1 96 ? -9.660 -1.030 5.390 1.00 97.62 96 VAL A C 1
ATOM 797 O O . VAL A 1 96 ? -8.669 -0.401 5.755 1.00 97.62 96 VAL A O 1
ATOM 800 N N . ILE A 1 97 ? -10.272 -0.806 4.221 1.00 97.56 97 ILE A N 1
ATOM 801 C CA . ILE A 1 97 ? -9.813 0.183 3.232 1.00 97.56 97 ILE A CA 1
ATOM 802 C C . ILE A 1 97 ? -9.806 1.593 3.834 1.00 97.56 97 ILE A C 1
ATOM 804 O O . ILE A 1 97 ? -8.826 2.323 3.688 1.00 97.56 97 ILE A O 1
ATOM 808 N N . GLU A 1 98 ? -10.868 1.981 4.540 1.00 97.25 98 GLU A N 1
ATOM 809 C CA . GLU A 1 98 ? -10.972 3.293 5.185 1.00 97.25 98 GLU A CA 1
ATOM 810 C C . GLU A 1 98 ? -9.914 3.491 6.278 1.00 97.25 98 GLU A C 1
ATOM 812 O O . GLU A 1 98 ? -9.283 4.552 6.337 1.00 97.25 98 GLU A O 1
ATOM 817 N N . ARG A 1 99 ? -9.677 2.472 7.119 1.00 97.50 99 ARG A N 1
ATOM 818 C CA . ARG A 1 99 ? -8.603 2.509 8.126 1.00 97.50 99 ARG A CA 1
ATOM 819 C C . ARG A 1 99 ? -7.231 2.612 7.477 1.00 97.50 99 ARG A C 1
ATOM 821 O O . ARG A 1 99 ? -6.445 3.460 7.885 1.00 97.50 99 ARG A O 1
ATOM 828 N N . PHE A 1 100 ? -6.961 1.803 6.456 1.00 98.00 100 PHE A N 1
ATOM 829 C CA . PHE A 1 100 ? -5.692 1.842 5.735 1.00 98.00 100 PHE A CA 1
ATOM 830 C C . PHE A 1 100 ? -5.451 3.220 5.109 1.00 98.00 100 PHE A C 1
ATOM 832 O O . PHE A 1 100 ? -4.398 3.816 5.306 1.00 98.00 100 PHE A O 1
ATOM 839 N N . LEU A 1 101 ? -6.452 3.795 4.438 1.00 97.38 101 LEU A N 1
ATOM 840 C CA . LEU A 1 101 ? -6.364 5.148 3.881 1.00 97.38 101 LEU A CA 1
ATOM 841 C C . LEU A 1 101 ? -6.071 6.213 4.940 1.00 97.38 101 LEU A C 1
ATOM 843 O O . LEU A 1 101 ? -5.328 7.160 4.675 1.00 97.38 101 LEU A O 1
ATOM 847 N N . LYS A 1 102 ? -6.666 6.089 6.129 1.00 96.94 102 LYS A N 1
ATOM 848 C CA . LYS A 1 102 ? -6.391 6.992 7.249 1.00 96.94 102 LYS A CA 1
ATOM 849 C C . LYS A 1 102 ? -4.944 6.849 7.730 1.00 96.94 102 LYS A C 1
ATOM 851 O O . LYS A 1 102 ? -4.277 7.871 7.883 1.00 96.94 102 LYS A O 1
ATOM 856 N N . ALA A 1 103 ? -4.463 5.616 7.881 1.00 97.06 103 ALA A N 1
ATOM 857 C CA . ALA A 1 103 ? -3.082 5.324 8.249 1.00 97.06 103 ALA A CA 1
ATOM 858 C C . ALA A 1 103 ? -2.100 5.928 7.228 1.00 97.06 103 ALA A C 1
ATOM 860 O O . ALA A 1 103 ? -1.233 6.715 7.605 1.00 97.06 103 ALA A O 1
ATOM 861 N N . ILE A 1 104 ? -2.305 5.697 5.927 1.00 97.25 104 ILE A N 1
ATOM 862 C CA . ILE A 1 104 ? -1.475 6.282 4.858 1.00 97.25 104 ILE A CA 1
ATOM 863 C C . ILE A 1 104 ? -1.487 7.822 4.881 1.00 97.25 104 ILE A C 1
ATOM 865 O O . ILE A 1 104 ? -0.452 8.459 4.684 1.00 97.25 104 ILE A O 1
ATOM 869 N N . LYS A 1 105 ? -2.632 8.453 5.168 1.00 95.44 105 LYS A N 1
ATOM 870 C CA . LYS A 1 105 ? -2.736 9.920 5.294 1.00 95.44 105 LYS A CA 1
ATOM 871 C C . LYS A 1 105 ? -1.962 10.496 6.477 1.00 95.44 105 LYS A C 1
ATOM 873 O O . LYS A 1 105 ? -1.618 11.674 6.428 1.00 95.44 105 LYS A O 1
ATOM 878 N N . SER A 1 106 ? -1.692 9.693 7.505 1.00 95.06 106 SER A N 1
ATOM 879 C CA . SER A 1 106 ? -0.904 10.097 8.676 1.00 95.06 106 SER A CA 1
ATOM 880 C C . SER A 1 106 ? 0.612 10.049 8.456 1.00 95.06 106 SER A C 1
ATOM 882 O O . SER A 1 106 ? 1.354 10.536 9.302 1.00 95.06 106 SER A O 1
ATOM 884 N N . LEU A 1 107 ? 1.078 9.499 7.327 1.00 93.12 107 LEU A N 1
ATOM 885 C CA . LEU A 1 107 ? 2.503 9.409 7.010 1.00 93.12 107 LEU A CA 1
ATOM 886 C C . LEU A 1 107 ? 3.113 10.805 6.776 1.00 93.12 107 LEU A C 1
ATOM 888 O O . LEU A 1 107 ? 2.727 11.491 5.820 1.00 93.12 107 LEU A O 1
ATOM 892 N N . GLU A 1 108 ? 4.087 11.187 7.610 1.00 79.06 108 GLU A N 1
ATOM 893 C CA . GLU A 1 108 ? 4.875 12.436 7.518 1.00 79.06 108 GLU A CA 1
ATOM 894 C C . GLU A 1 108 ? 6.162 12.288 6.693 1.00 79.06 108 GLU A C 1
ATOM 896 O O . GLU A 1 108 ? 6.956 11.345 6.934 1.00 79.06 108 GLU A O 1
#

pLDDT: mean 91.48, std 11.88, range [45.56, 98.25]

Foldseek 3Di:
DFQLVVCVVPQWDDFDQKIKHWDWDDPDPDPDSWIWIWIWIQRNVVRAIKTFPDPTDTDDDSVVSSVVVVVVLVVLLVPDFTQIAHPPGHGDDPVVSVVVSVRSVPGD

Secondary structure (DSSP, 8-state):
--HHHHHHHHSEEEETTEEEEEEEE---SSSS--BEEEEEEEETTTTEEEEE---PPPBSSHHHHHHHHHHHHHHHHTTPPP-EEETTTEEPPHHHHHHHHHHHHT--

Radius of gyration: 13.62 Å; chains: 1; bounding box: 31×31×35 Å

Sequence (108 aa):
MGWKETLKEEGLLEVEDFVIEVSIDSECPCKDDQIYPAVLVYDLKNEEVYYLDEPFEPVSNFREALDQVFEWFERYKNGEKPLMKRSPKKSAPEDVIERFLKAIKSLE